Protein AF-A0A6J7TKM7-F1 (afdb_monomer)

Nearest PDB structures (foldseek):
  7u05-assembly1_k  TM=2.887E-01  e=7.804E+00  Saccharomyces cerevisiae

pLDDT: mean 82.38, std 15.71, range [27.19, 96.44]

Organism: NCBI:txid449393

Secondary structure (DSSP, 8-state):
-EEEGGGTEEE----SSTTS-HHHHHHHHHHHHHHHTT-PPP-----HHHHHHHHHHHHHHHS--HHHHHHHS-HHHHHHS-HHHHHHHHHHHHHHT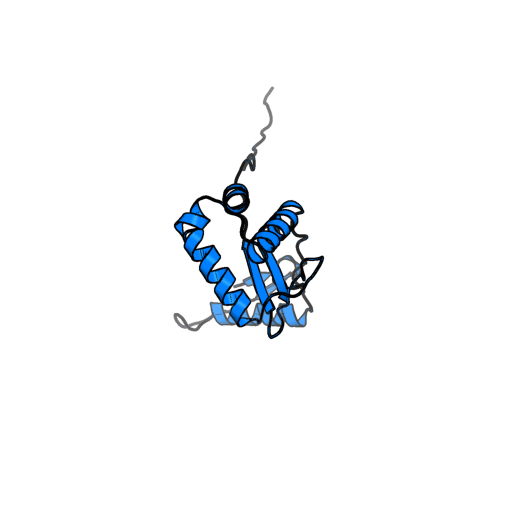TSBPP-SS-EE-TTT--STTEEEEEEEBSSSEEEEEEE----S----S-----PPP-

Foldseek 3Di:
DDADVVVRDAFFFDDDDPPPCSPVVRVVVVVVVCVVVVPADPPDAADPVLQVLVVLVVVCLQPNDPVSCVVRDDPVVCVVPNSVRVSVVSVVVCVVLVHFDDDPDFAFPSRPDPDNQKGWGWTHGPRGIDIDIGGDDPDDDPDDDDDDDDDDDD

Sequence (154 aa):
MRWHVPTGLSVVVLENATYSGAWATATGILDYALEKAGFELPLEDKWPQTYELAKQADSLVRQWSASLANEIFEENVDMDVPFAERESNIKKLIDEVGGLTASESLNEAKSASDSPLHFLWDIPGKSGSLRCEIRLNPITPIRIQTLNVKKAEK

Radius of gyration: 22.25 Å; Cα contacts (8 Å, |Δi|>4): 156; chains: 1; bounding box: 55×46×59 Å

Solvent-accessible surface area (backbone atoms only — not comparable to full-atom values): 9656 Å² total; per-residue (Å²): 102,46,75,42,76,95,80,68,48,70,30,80,50,85,78,95,60,88,88,78,42,47,63,59,54,22,48,54,52,46,54,52,50,36,57,75,68,66,59,68,79,75,79,59,75,56,36,70,66,47,54,53,51,47,54,54,51,51,45,37,70,78,52,74,44,74,70,57,51,67,69,76,50,61,75,64,57,44,72,76,46,43,60,73,57,48,50,53,51,47,52,50,55,37,57,73,18,64,34,75,55,93,70,97,67,82,42,65,48,94,83,70,50,88,44,42,46,33,48,39,33,48,48,53,27,73,73,44,62,47,81,47,74,50,75,58,75,96,73,71,93,78,76,88,93,78,86,87,88,80,86,82,80,132

Mean predicted aligned error: 11.84 Å

Structure (mmCIF, N/CA/C/O backbone):
data_AF-A0A6J7TKM7-F1
#
_entry.id   AF-A0A6J7TKM7-F1
#
loop_
_atom_site.group_PDB
_atom_site.id
_atom_site.type_symbol
_atom_site.label_atom_id
_atom_site.label_alt_id
_atom_site.label_comp_id
_atom_site.label_asym_id
_atom_site.label_entity_id
_atom_site.label_seq_id
_atom_site.pdbx_PDB_ins_code
_atom_site.Cartn_x
_atom_site.Cartn_y
_atom_site.Cartn_z
_atom_site.occupancy
_atom_site.B_iso_or_equiv
_atom_site.auth_seq_id
_atom_site.auth_comp_id
_atom_site.auth_asym_id
_atom_site.auth_atom_id
_atom_site.pdbx_PDB_model_num
ATOM 1 N N . MET A 1 1 ? -0.480 1.349 -30.885 1.00 89.75 1 MET A N 1
ATOM 2 C CA . MET A 1 1 ? 0.859 0.731 -30.753 1.00 89.75 1 MET A CA 1
ATOM 3 C C . MET A 1 1 ? 1.217 0.669 -29.280 1.00 89.75 1 MET A C 1
ATOM 5 O O . MET A 1 1 ? 0.828 1.574 -28.549 1.00 89.75 1 MET A O 1
ATOM 9 N N . ARG A 1 2 ? 1.917 -0.378 -28.850 1.00 91.81 2 ARG A N 1
ATOM 10 C CA . ARG A 1 2 ? 2.459 -0.544 -27.497 1.00 91.81 2 ARG A CA 1
ATOM 11 C C . ARG A 1 2 ? 3.853 -1.164 -27.595 1.00 91.81 2 ARG A C 1
ATOM 13 O O . ARG A 1 2 ? 4.123 -1.916 -28.530 1.00 91.81 2 ARG A O 1
ATOM 20 N N . TRP A 1 3 ? 4.714 -0.862 -26.636 1.00 93.81 3 TRP A N 1
ATOM 21 C CA . TRP A 1 3 ? 6.081 -1.373 -26.559 1.00 93.81 3 TRP A CA 1
ATOM 22 C C . TRP A 1 3 ? 6.436 -1.649 -25.106 1.00 93.81 3 TRP A C 1
ATOM 24 O O . TRP A 1 3 ? 6.116 -0.852 -24.226 1.00 93.81 3 TRP A O 1
ATOM 34 N N . HIS A 1 4 ? 7.127 -2.759 -24.883 1.00 91.12 4 HIS A N 1
ATOM 35 C CA . HIS A 1 4 ? 7.697 -3.132 -23.604 1.00 91.12 4 HIS A CA 1
ATOM 36 C C . HIS A 1 4 ? 9.209 -3.288 -23.776 1.00 91.12 4 HIS A C 1
ATOM 38 O O . HIS A 1 4 ? 9.708 -4.314 -24.235 1.00 91.12 4 HIS A O 1
ATOM 44 N N . VAL A 1 5 ? 9.936 -2.218 -23.449 1.00 86.69 5 VAL A N 1
ATOM 45 C CA . VAL A 1 5 ? 11.388 -2.114 -23.658 1.00 86.69 5 VAL A CA 1
ATOM 46 C C . VAL A 1 5 ? 12.170 -3.248 -22.979 1.00 86.69 5 VAL A C 1
ATOM 48 O O . VAL A 1 5 ? 13.032 -3.808 -23.654 1.00 86.69 5 VAL A O 1
ATOM 51 N N . PRO A 1 6 ? 11.873 -3.656 -21.723 1.00 82.88 6 PRO A N 1
ATOM 52 C CA . PRO A 1 6 ? 12.652 -4.700 -21.052 1.00 82.88 6 PRO A CA 1
ATOM 53 C C . PRO A 1 6 ? 12.658 -6.051 -21.776 1.00 82.88 6 PRO A C 1
ATOM 55 O O . PRO A 1 6 ? 13.674 -6.738 -21.769 1.00 82.88 6 PRO A O 1
ATOM 58 N N . THR A 1 7 ? 11.551 -6.430 -22.424 1.00 88.75 7 THR A N 1
ATOM 59 C CA . THR A 1 7 ? 11.460 -7.697 -23.181 1.00 88.75 7 THR A CA 1
ATOM 60 C C . THR A 1 7 ? 11.670 -7.516 -24.683 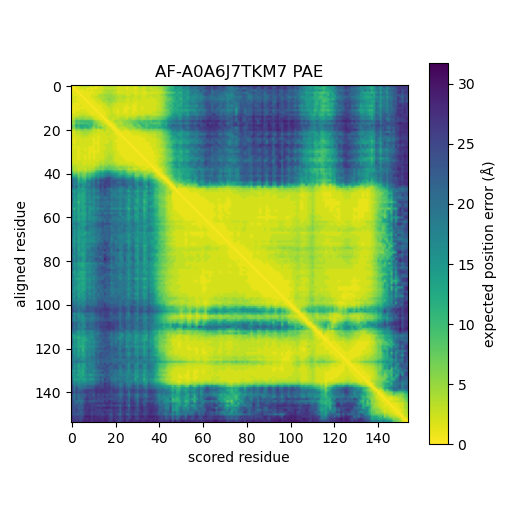1.00 88.75 7 THR A C 1
ATOM 62 O O . THR A 1 7 ? 11.702 -8.498 -25.419 1.00 88.75 7 THR A O 1
ATOM 65 N N . GLY A 1 8 ? 11.770 -6.274 -25.165 1.00 91.81 8 GLY A N 1
ATOM 66 C CA . GLY A 1 8 ? 11.811 -5.956 -26.593 1.00 91.81 8 GLY A CA 1
ATOM 67 C C . GLY A 1 8 ? 10.504 -6.245 -27.346 1.00 91.81 8 GLY A C 1
ATOM 68 O O . GLY A 1 8 ? 10.477 -6.142 -28.573 1.00 91.81 8 GLY A O 1
ATOM 69 N N . LEU A 1 9 ? 9.416 -6.598 -26.651 1.00 94.44 9 LEU A N 1
ATOM 70 C CA . LEU A 1 9 ? 8.130 -6.890 -27.281 1.00 94.44 9 LEU A CA 1
ATOM 71 C C . LEU A 1 9 ? 7.434 -5.604 -27.725 1.00 94.44 9 LEU A C 1
ATOM 73 O O . LEU A 1 9 ? 7.419 -4.590 -27.024 1.00 94.44 9 LEU A O 1
ATOM 77 N N . SER A 1 10 ? 6.803 -5.655 -28.894 1.00 94.94 10 SER A N 1
ATOM 78 C CA . SER A 1 10 ? 5.990 -4.556 -29.402 1.00 94.94 10 SER A CA 1
ATOM 79 C C . SER A 1 10 ? 4.767 -5.077 -30.139 1.00 94.94 10 SER A C 1
ATOM 81 O O . SER A 1 10 ? 4.794 -6.141 -30.755 1.00 94.94 10 SER A O 1
ATOM 83 N N . VAL A 1 11 ? 3.679 -4.314 -30.055 1.00 96.44 11 VAL A N 1
ATOM 84 C CA . VAL A 1 11 ? 2.406 -4.632 -30.698 1.00 96.44 11 VAL A CA 1
ATOM 85 C C . VAL A 1 11 ? 1.930 -3.422 -31.488 1.00 96.44 11 VAL A C 1
ATOM 87 O O . VAL A 1 11 ? 1.765 -2.314 -30.962 1.00 96.44 11 VAL A O 1
ATOM 90 N N . VAL A 1 12 ? 1.669 -3.647 -32.772 1.00 95.94 12 VAL A N 1
ATOM 91 C CA . VAL A 1 12 ? 1.099 -2.663 -33.691 1.00 95.94 12 VAL A CA 1
ATOM 92 C C . VAL A 1 12 ? -0.233 -3.208 -34.180 1.00 95.94 12 VAL A C 1
ATOM 94 O O . VAL A 1 12 ? -0.282 -4.251 -34.820 1.00 95.94 12 VAL A O 1
ATOM 97 N N . VAL A 1 13 ? -1.311 -2.494 -33.865 1.00 94.44 13 VAL A N 1
ATOM 98 C CA . VAL A 1 13 ? -2.657 -2.778 -34.369 1.00 94.44 13 VAL A CA 1
ATOM 99 C C . VAL A 1 13 ? -3.068 -1.602 -35.240 1.00 94.44 13 VAL A C 1
ATOM 101 O O . VAL A 1 13 ? -2.910 -0.448 -34.831 1.00 94.44 13 VAL A O 1
ATOM 104 N N . LEU A 1 14 ? -3.548 -1.913 -36.439 1.00 93.69 14 LEU A N 1
ATOM 105 C CA . LEU A 1 14 ? -4.058 -0.961 -37.416 1.00 93.69 14 LEU A CA 1
ATOM 106 C C . LEU A 1 14 ? -5.537 -1.251 -37.632 1.00 93.69 14 LEU A C 1
ATOM 108 O O . LEU A 1 14 ? -5.936 -2.410 -37.708 1.00 93.69 14 LEU A O 1
ATOM 112 N N . GLU A 1 15 ? -6.331 -0.197 -37.755 1.00 90.06 15 GLU A N 1
ATOM 113 C CA . GLU A 1 15 ? -7.768 -0.294 -37.986 1.00 90.06 15 GLU A CA 1
ATOM 114 C C . GLU A 1 15 ? -8.191 0.668 -39.092 1.00 90.06 15 GLU A C 1
ATOM 116 O O . GLU A 1 15 ? -7.528 1.674 -39.348 1.00 90.06 15 GLU A O 1
ATOM 121 N N . ASN A 1 16 ? -9.304 0.348 -39.749 1.00 91.75 16 ASN A N 1
ATOM 122 C CA . ASN A 1 16 ? -9.885 1.127 -40.841 1.00 91.75 16 ASN A CA 1
ATOM 123 C C . ASN A 1 16 ? -11.254 1.736 -40.483 1.00 91.75 16 ASN A C 1
ATOM 125 O O . ASN A 1 16 ? -11.946 2.234 -41.370 1.00 91.75 16 ASN A O 1
ATOM 129 N N . ALA A 1 17 ? -11.640 1.704 -39.205 1.00 86.19 17 ALA A N 1
ATOM 130 C CA . ALA A 1 17 ? -12.862 2.303 -38.684 1.00 86.19 17 ALA A CA 1
ATOM 131 C C . ALA A 1 17 ? -12.562 3.155 -37.440 1.00 86.19 17 ALA A C 1
ATOM 133 O O . ALA A 1 17 ? -11.584 2.940 -36.725 1.00 86.19 17 ALA A O 1
ATOM 134 N N . THR A 1 18 ? -13.390 4.167 -37.185 1.00 80.19 18 THR A N 1
ATOM 135 C CA . THR A 1 18 ? -13.224 5.030 -36.010 1.00 80.19 18 THR A CA 1
ATOM 136 C C . THR A 1 18 ? -13.686 4.289 -34.752 1.00 80.19 18 THR A C 1
ATOM 138 O O . THR A 1 18 ? -14.786 3.746 -34.728 1.00 80.19 18 THR A O 1
ATOM 141 N N . TYR A 1 19 ? -12.857 4.298 -33.703 1.00 75.75 19 TYR A N 1
ATOM 142 C CA . TYR A 1 19 ? -13.135 3.682 -32.393 1.00 75.75 19 TYR A CA 1
ATOM 143 C C . TYR A 1 19 ? -13.321 2.151 -32.386 1.00 75.75 19 TYR A C 1
ATOM 145 O O . TYR A 1 19 ? -13.904 1.619 -31.446 1.00 75.75 19 TYR A O 1
ATOM 153 N N . SER A 1 20 ? -12.790 1.418 -33.369 1.00 82.38 20 SER A N 1
ATOM 154 C CA . SER A 1 20 ? -12.907 -0.054 -33.442 1.00 82.38 20 SER A CA 1
ATOM 155 C C . SER A 1 20 ? -12.120 -0.837 -32.381 1.00 82.38 20 SER A C 1
ATOM 157 O O . SER A 1 20 ? -12.300 -2.047 -32.266 1.00 82.38 20 SER A O 1
ATOM 159 N N . GLY A 1 21 ? -11.334 -0.154 -31.545 1.00 86.06 21 GLY A N 1
ATOM 160 C CA . GLY A 1 21 ? -10.723 -0.752 -30.359 1.00 86.06 21 GLY A CA 1
ATOM 161 C C . GLY A 1 21 ? -9.234 -1.073 -30.478 1.00 86.06 21 GLY A C 1
ATOM 162 O O . GLY A 1 21 ? -8.727 -1.810 -29.632 1.00 86.06 21 GLY A O 1
ATOM 163 N N . ALA A 1 22 ? -8.503 -0.474 -31.429 1.00 89.25 22 ALA A N 1
ATOM 164 C CA . ALA A 1 22 ? -7.089 -0.788 -31.701 1.00 89.25 22 ALA A CA 1
ATOM 165 C C . ALA A 1 22 ? -6.235 -0.725 -30.439 1.00 89.25 22 ALA A C 1
ATOM 167 O O . ALA A 1 22 ? -5.290 -1.489 -30.254 1.00 89.25 22 ALA A O 1
ATOM 168 N N . TRP A 1 23 ? -6.572 0.227 -29.570 1.00 86.94 23 TRP A N 1
ATOM 169 C CA . TRP A 1 23 ? -5.906 0.448 -28.301 1.00 86.94 23 TRP A CA 1
ATOM 170 C C . TRP A 1 23 ? -6.111 -0.708 -27.316 1.00 86.94 23 TRP A C 1
ATOM 172 O O . TRP A 1 23 ? -5.130 -1.195 -26.750 1.00 86.94 23 TRP A O 1
ATOM 182 N N . ALA A 1 24 ? -7.353 -1.162 -27.129 1.00 88.69 24 ALA A N 1
ATOM 183 C CA . ALA A 1 24 ? -7.676 -2.255 -26.215 1.00 88.69 24 ALA A CA 1
ATOM 184 C C . ALA A 1 24 ? -7.067 -3.566 -26.727 1.00 88.69 24 ALA A C 1
ATOM 186 O O . ALA A 1 24 ? -6.387 -4.262 -25.978 1.00 88.69 24 ALA A O 1
ATOM 187 N N . THR A 1 25 ? -7.196 -3.826 -28.031 1.00 92.94 25 THR A N 1
ATOM 188 C CA . THR A 1 25 ? -6.594 -4.982 -28.706 1.00 92.94 25 THR A CA 1
ATOM 189 C C . THR A 1 25 ? -5.071 -4.987 -28.570 1.00 92.94 25 THR A C 1
ATOM 191 O O . THR A 1 25 ? -4.491 -5.992 -28.170 1.00 92.94 25 THR A O 1
ATOM 194 N N . ALA A 1 26 ? -4.400 -3.860 -28.839 1.00 94.00 26 ALA A N 1
ATOM 195 C CA . ALA A 1 26 ? -2.946 -3.775 -28.706 1.00 94.00 26 ALA A CA 1
ATOM 196 C C . ALA A 1 26 ? -2.468 -3.966 -27.258 1.00 94.00 26 ALA A C 1
ATOM 198 O O . ALA A 1 26 ? -1.387 -4.510 -27.049 1.00 94.00 26 ALA A O 1
ATOM 199 N N . THR A 1 27 ? -3.253 -3.502 -26.280 1.00 91.56 27 THR A N 1
ATOM 200 C CA . THR A 1 27 ? -2.950 -3.658 -24.850 1.00 91.56 27 THR A CA 1
ATOM 201 C C . THR A 1 27 ? -3.087 -5.126 -24.441 1.00 91.56 27 THR A C 1
ATOM 203 O O . THR A 1 27 ? -2.102 -5.718 -24.021 1.00 91.56 27 THR A O 1
ATOM 206 N N . GLY A 1 28 ? -4.236 -5.756 -24.711 1.00 93.94 28 GLY A N 1
ATOM 207 C CA . GLY A 1 28 ? -4.464 -7.159 -24.350 1.00 93.94 28 GLY A CA 1
ATOM 208 C C . GLY A 1 28 ? -3.494 -8.140 -25.018 1.00 93.94 28 GLY A C 1
ATOM 209 O O . GLY A 1 28 ? -3.060 -9.098 -24.385 1.00 93.94 28 GLY A O 1
ATOM 210 N N . ILE A 1 29 ? -3.096 -7.894 -26.274 1.00 95.81 29 ILE A N 1
ATOM 211 C CA . ILE A 1 29 ? -2.081 -8.723 -26.948 1.00 95.81 29 ILE A CA 1
ATOM 212 C C . ILE A 1 29 ? -0.715 -8.583 -26.269 1.00 95.81 29 ILE A C 1
ATOM 214 O O . ILE A 1 29 ? -0.017 -9.584 -26.114 1.00 95.81 29 ILE A O 1
ATOM 218 N N . LEU A 1 30 ? -0.312 -7.365 -25.885 1.00 94.75 30 LEU A N 1
ATOM 219 C CA . LEU A 1 30 ? 0.977 -7.162 -25.225 1.00 94.75 30 LEU A CA 1
ATOM 220 C C . LEU A 1 30 ? 0.986 -7.810 -23.836 1.00 94.75 30 LEU A C 1
ATOM 222 O O . LEU A 1 30 ? 1.946 -8.507 -23.521 1.00 94.75 30 LEU A O 1
ATOM 226 N N . ASP A 1 31 ? -0.085 -7.647 -23.060 1.00 92.06 31 ASP A N 1
ATOM 227 C CA . ASP A 1 31 ? -0.216 -8.246 -21.727 1.00 92.06 31 ASP A CA 1
ATOM 228 C C . ASP A 1 31 ? -0.140 -9.778 -21.804 1.00 92.06 31 ASP A C 1
ATOM 230 O O . ASP A 1 31 ? 0.656 -10.404 -21.105 1.00 92.06 31 ASP A O 1
ATOM 234 N N . TYR A 1 32 ? -0.877 -10.384 -22.741 1.00 93.81 32 TYR A N 1
ATOM 235 C CA . T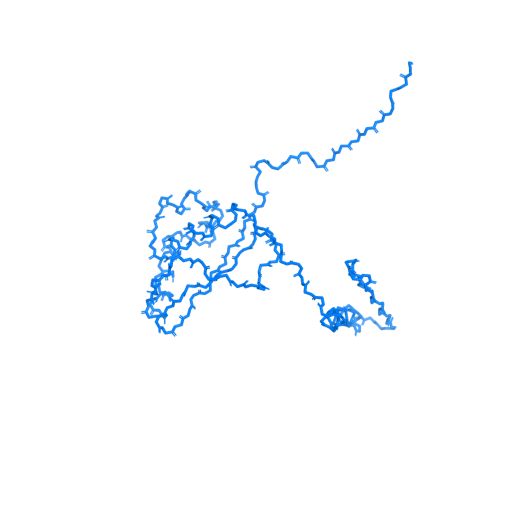YR A 1 32 ? -0.825 -11.827 -22.978 1.00 93.81 32 TYR A CA 1
ATOM 236 C C . TYR A 1 32 ? 0.569 -12.302 -23.418 1.00 93.81 32 TYR A C 1
ATOM 238 O O . TYR A 1 32 ? 1.045 -13.352 -22.984 1.00 93.81 32 TYR A O 1
ATOM 246 N N . ALA A 1 33 ? 1.250 -11.544 -24.283 1.00 94.44 33 ALA A N 1
ATOM 247 C CA . ALA A 1 33 ? 2.598 -11.886 -24.726 1.00 94.44 33 ALA A CA 1
ATOM 248 C C . ALA A 1 33 ? 3.621 -11.813 -23.580 1.00 94.44 33 ALA A C 1
ATOM 250 O O . ALA A 1 33 ? 4.514 -12.658 -23.518 1.00 94.44 33 ALA A O 1
ATOM 251 N N . LEU A 1 34 ? 3.482 -10.847 -22.666 1.00 92.19 34 LEU A N 1
ATOM 252 C CA . LEU A 1 34 ? 4.314 -10.735 -21.466 1.00 92.19 34 LEU A CA 1
ATOM 253 C C . LEU A 1 34 ? 4.069 -11.901 -20.504 1.00 92.19 34 LEU A C 1
ATOM 255 O O . LEU A 1 34 ? 5.030 -12.524 -20.056 1.00 92.19 34 LEU A O 1
ATOM 259 N N . GLU A 1 35 ? 2.805 -12.267 -20.279 1.00 90.25 35 GLU A N 1
ATOM 260 C CA . GLU A 1 35 ? 2.439 -13.437 -19.475 1.00 90.25 35 GLU A CA 1
ATOM 261 C C . GLU A 1 35 ? 3.055 -14.724 -20.052 1.00 90.25 35 GLU A C 1
ATOM 263 O O . GLU A 1 35 ? 3.688 -15.500 -19.336 1.00 90.25 35 GLU A O 1
ATOM 268 N N . LYS A 1 36 ? 2.945 -14.945 -21.371 1.00 92.06 36 LYS A N 1
ATOM 269 C CA . LYS A 1 36 ? 3.527 -16.128 -22.033 1.00 92.06 36 LYS A CA 1
ATOM 270 C C . LYS A 1 36 ? 5.045 -16.127 -22.088 1.00 92.06 36 LYS A C 1
ATOM 272 O O . LYS A 1 36 ? 5.638 -17.204 -22.108 1.00 92.06 36 LYS A O 1
ATOM 277 N N . ALA A 1 37 ? 5.668 -14.956 -22.096 1.00 89.19 37 ALA A N 1
ATOM 278 C CA . ALA A 1 37 ? 7.112 -14.834 -21.962 1.00 89.19 37 ALA A CA 1
ATOM 279 C C . ALA A 1 37 ? 7.600 -15.138 -20.534 1.00 89.19 37 ALA A C 1
ATOM 281 O O . ALA A 1 37 ? 8.809 -15.154 -20.312 1.00 89.19 37 ALA A O 1
ATOM 282 N N . GLY A 1 38 ? 6.688 -15.364 -19.576 1.00 87.25 38 GLY A N 1
ATOM 283 C CA . GLY A 1 38 ? 7.032 -15.489 -18.162 1.00 87.25 38 GLY A CA 1
ATOM 284 C C . GLY A 1 38 ? 7.652 -14.205 -17.621 1.00 87.25 38 GLY A C 1
ATOM 285 O O . GLY A 1 38 ? 8.484 -14.264 -16.720 1.00 87.25 38 GLY A O 1
ATOM 286 N N . PHE A 1 39 ? 7.318 -13.053 -18.216 1.00 82.44 39 PHE A N 1
ATOM 287 C CA . PHE A 1 39 ? 7.799 -11.778 -17.717 1.00 82.44 39 PHE A CA 1
ATOM 288 C C . PHE A 1 39 ? 7.073 -11.470 -16.413 1.00 82.44 39 PHE A C 1
ATOM 290 O O . PHE A 1 39 ? 5.892 -11.124 -16.403 1.00 82.44 39 PHE A O 1
ATOM 297 N N . GLU A 1 40 ? 7.802 -11.594 -15.316 1.00 74.81 40 GLU A N 1
ATOM 298 C CA . GLU A 1 40 ? 7.395 -11.055 -14.032 1.00 74.81 40 GLU A CA 1
ATOM 299 C C . GLU A 1 40 ? 7.891 -9.614 -13.956 1.00 74.81 40 GLU A C 1
ATOM 301 O O . GLU A 1 40 ? 9.049 -9.327 -14.283 1.00 74.81 40 GLU A O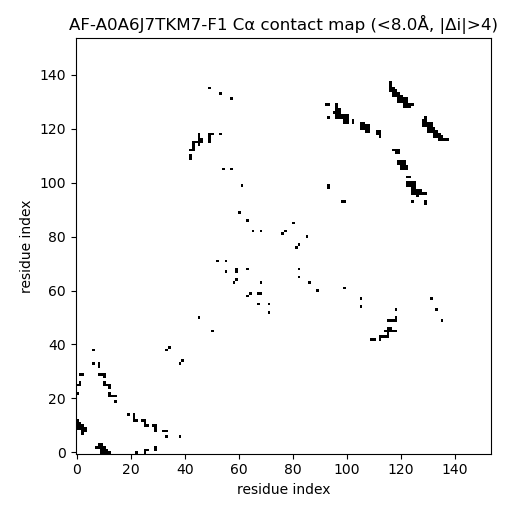 1
ATOM 306 N N . LEU A 1 41 ? 7.014 -8.697 -13.537 1.00 66.25 41 LEU A N 1
ATOM 307 C CA . LEU A 1 41 ? 7.468 -7.366 -13.154 1.00 66.25 41 LEU A CA 1
ATOM 308 C C . LEU A 1 41 ? 8.571 -7.553 -12.107 1.00 66.25 41 LEU A C 1
ATOM 310 O O . LEU A 1 41 ? 8.351 -8.298 -11.145 1.00 66.25 41 LEU A O 1
ATOM 314 N N . PRO A 1 42 ? 9.751 -6.932 -12.289 1.00 59.06 42 PRO A N 1
ATOM 315 C CA . PRO A 1 42 ? 10.758 -6.976 -11.252 1.00 59.06 42 PRO A CA 1
ATOM 316 C C . PRO A 1 42 ? 10.101 -6.471 -9.976 1.00 59.06 42 PRO A C 1
ATOM 318 O O . PRO A 1 42 ? 9.462 -5.418 -9.984 1.00 59.06 42 PRO A O 1
ATOM 321 N N . LEU A 1 43 ? 10.230 -7.245 -8.899 1.00 55.81 43 LEU A N 1
ATOM 322 C CA . LEU A 1 43 ? 9.918 -6.743 -7.575 1.00 55.81 43 LEU A CA 1
ATOM 323 C C . LEU A 1 43 ? 10.851 -5.561 -7.366 1.00 55.81 43 LEU A C 1
ATOM 325 O O . LEU A 1 43 ? 12.050 -5.743 -7.164 1.00 55.81 43 LEU A O 1
ATOM 329 N N . GLU A 1 44 ? 10.327 -4.351 -7.522 1.00 56.91 44 GLU A N 1
ATOM 330 C CA . GLU A 1 44 ? 11.084 -3.184 -7.125 1.00 56.91 44 GLU A CA 1
ATOM 331 C C . GLU A 1 44 ? 11.291 -3.311 -5.622 1.00 56.91 44 GLU A C 1
ATOM 333 O O . GLU A 1 44 ? 10.329 -3.414 -4.854 1.00 56.91 44 GLU A O 1
ATOM 338 N N . ASP A 1 45 ? 12.559 -3.368 -5.210 1.00 63.50 45 ASP A N 1
ATOM 339 C CA . ASP A 1 45 ? 12.904 -3.351 -3.800 1.00 63.50 45 ASP A CA 1
ATOM 340 C C . ASP A 1 45 ? 12.304 -2.076 -3.206 1.00 63.50 45 ASP A C 1
ATOM 342 O O . ASP A 1 45 ? 12.762 -0.955 -3.461 1.00 63.50 45 ASP A O 1
ATOM 346 N N . LYS A 1 46 ? 11.226 -2.258 -2.438 1.00 68.81 46 LYS A N 1
ATOM 347 C CA . LYS A 1 46 ? 10.587 -1.197 -1.667 1.00 68.81 46 LYS A CA 1
ATOM 348 C C . LYS A 1 46 ? 11.660 -0.423 -0.918 1.00 68.81 46 LYS A C 1
ATOM 350 O O . LYS A 1 46 ? 12.564 -1.011 -0.315 1.00 68.81 46 LYS A O 1
ATOM 355 N N . TRP A 1 47 ? 11.568 0.901 -0.945 1.00 78.12 47 TRP A N 1
ATOM 356 C CA . TRP A 1 47 ? 12.544 1.703 -0.225 1.00 78.12 47 TRP A CA 1
ATOM 357 C C . TRP A 1 47 ? 12.469 1.380 1.273 1.00 78.12 47 TRP A C 1
ATOM 359 O O . TRP A 1 47 ? 11.364 1.205 1.798 1.00 78.12 47 TRP A O 1
ATOM 369 N N . PRO A 1 48 ? 13.608 1.309 1.987 1.00 82.12 48 PRO A N 1
ATOM 370 C CA . PRO A 1 48 ? 13.611 1.071 3.429 1.00 82.12 48 PRO A CA 1
ATOM 371 C C . PRO A 1 48 ? 12.652 2.005 4.179 1.00 82.12 48 PRO A C 1
ATOM 373 O O . PRO A 1 48 ? 11.944 1.569 5.079 1.00 82.12 48 PRO A O 1
ATOM 376 N N . GLN A 1 49 ? 12.555 3.264 3.745 1.00 84.06 49 GLN A N 1
ATOM 377 C CA . GLN A 1 49 ? 11.632 4.265 4.281 1.00 84.06 49 GLN A CA 1
ATOM 378 C C . GLN A 1 49 ? 10.160 3.860 4.121 1.00 84.06 49 GLN A C 1
ATOM 380 O O . GLN A 1 49 ? 9.398 3.970 5.076 1.00 84.06 49 GLN A O 1
ATOM 385 N N . THR A 1 50 ? 9.768 3.353 2.949 1.00 87.31 50 THR A N 1
ATOM 386 C CA . THR A 1 50 ? 8.413 2.843 2.689 1.00 87.31 50 THR A CA 1
ATOM 387 C C . THR A 1 50 ? 8.072 1.694 3.632 1.00 87.31 50 THR A C 1
ATOM 389 O O . THR A 1 50 ? 6.984 1.659 4.200 1.00 87.31 50 THR A O 1
ATOM 392 N N . TYR A 1 51 ? 9.013 0.772 3.847 1.00 87.06 51 TYR A N 1
ATOM 393 C CA . TYR A 1 51 ? 8.800 -0.357 4.750 1.00 87.06 51 TYR A CA 1
ATOM 394 C C . TYR A 1 51 ? 8.710 0.069 6.223 1.00 87.06 51 TYR A C 1
ATOM 396 O O . TYR A 1 51 ? 7.861 -0.433 6.956 1.00 87.06 51 TYR A O 1
ATOM 404 N N . GLU A 1 52 ? 9.540 1.016 6.666 1.00 88.12 52 GLU A N 1
ATOM 405 C CA . GLU A 1 52 ? 9.458 1.546 8.032 1.00 88.12 52 GLU A CA 1
ATOM 406 C C . GLU A 1 52 ? 8.151 2.312 8.278 1.00 88.12 52 GLU A C 1
ATOM 408 O O . GLU A 1 52 ? 7.516 2.116 9.315 1.00 88.12 52 GLU A O 1
ATOM 413 N N . LEU A 1 53 ? 7.690 3.113 7.312 1.00 91.00 53 LEU A N 1
ATOM 414 C CA . LEU A 1 53 ? 6.386 3.777 7.395 1.00 91.00 53 LEU A CA 1
ATOM 415 C C . LEU A 1 53 ? 5.229 2.771 7.367 1.00 91.00 53 LEU A C 1
ATOM 417 O O . LEU A 1 53 ? 4.256 2.953 8.092 1.00 91.00 53 LEU A O 1
ATOM 421 N N . ALA A 1 54 ? 5.350 1.662 6.631 1.00 90.44 54 ALA A N 1
ATOM 422 C CA . ALA A 1 54 ? 4.368 0.581 6.675 1.00 90.44 54 ALA A CA 1
ATOM 423 C C . ALA A 1 54 ? 4.276 -0.083 8.056 1.00 90.44 54 ALA A C 1
ATOM 425 O O . ALA A 1 54 ? 3.175 -0.377 8.511 1.00 90.44 54 ALA A O 1
ATOM 426 N N . LYS A 1 55 ? 5.396 -0.273 8.767 1.00 91.44 55 LYS A N 1
ATOM 427 C CA . LYS A 1 55 ? 5.368 -0.783 10.153 1.00 91.44 55 LYS A CA 1
ATOM 428 C C . LYS A 1 55 ? 4.668 0.185 11.105 1.00 91.44 55 LYS A C 1
ATOM 430 O O . LYS A 1 55 ? 3.943 -0.249 11.996 1.00 91.44 55 LYS A O 1
ATOM 435 N N . GLN A 1 56 ? 4.885 1.486 10.925 1.00 92.44 56 GLN A N 1
ATOM 436 C CA . GLN A 1 56 ? 4.227 2.522 11.726 1.00 92.44 56 GLN A CA 1
ATOM 437 C C . GLN A 1 56 ? 2.730 2.624 11.390 1.00 92.44 56 GLN A C 1
ATOM 439 O O . GLN A 1 56 ? 1.902 2.780 12.281 1.00 92.44 56 GLN A O 1
ATOM 444 N N . ALA A 1 57 ? 2.353 2.448 10.123 1.00 92.25 57 ALA A N 1
ATOM 445 C CA . ALA A 1 57 ? 0.955 2.347 9.722 1.00 92.25 57 ALA A CA 1
ATOM 446 C C . ALA A 1 57 ? 0.285 1.069 10.269 1.00 92.25 57 ALA A C 1
ATOM 448 O O . ALA A 1 57 ? -0.845 1.131 10.747 1.00 92.25 57 ALA A O 1
ATOM 449 N N . ASP A 1 58 ? 0.974 -0.078 10.265 1.00 93.81 58 ASP A N 1
ATOM 450 C CA . ASP A 1 58 ? 0.485 -1.329 10.866 1.00 93.81 58 ASP A CA 1
ATOM 451 C C . ASP A 1 58 ? 0.231 -1.175 12.371 1.00 93.81 58 ASP A C 1
ATOM 453 O O . ASP A 1 58 ? -0.809 -1.609 12.875 1.00 93.81 58 ASP A O 1
ATOM 457 N N . SER A 1 59 ? 1.131 -0.490 13.088 1.00 92.88 59 SER A N 1
ATOM 458 C CA . SER A 1 59 ? 0.940 -0.219 14.513 1.00 92.88 59 SER A CA 1
ATOM 459 C C . SER A 1 59 ? -0.264 0.690 14.768 1.00 92.88 59 SER A C 1
ATOM 461 O O . SER A 1 59 ? -1.027 0.392 15.684 1.00 92.88 59 SER A O 1
ATOM 463 N N . LEU A 1 60 ? -0.515 1.703 13.925 1.00 92.62 60 LEU A N 1
ATOM 464 C CA . LEU A 1 60 ? -1.732 2.525 13.991 1.00 92.62 60 LEU A CA 1
ATOM 465 C C . LEU A 1 60 ? -3.009 1.716 13.751 1.00 92.62 60 LEU A C 1
ATOM 467 O O . LEU A 1 60 ? -4.005 1.948 14.435 1.00 92.62 60 LEU A O 1
ATOM 471 N N . VAL A 1 61 ? -2.993 0.763 12.811 1.00 93.25 61 VAL A N 1
ATOM 472 C CA . VAL A 1 61 ? -4.146 -0.121 12.577 1.00 93.25 61 VAL A CA 1
ATOM 473 C C . VAL A 1 61 ? -4.412 -0.982 13.811 1.00 93.25 61 VAL A C 1
ATOM 475 O O . VAL A 1 61 ? -5.555 -1.115 14.233 1.00 93.25 61 VAL A O 1
ATOM 478 N N . ARG A 1 62 ? -3.370 -1.542 14.432 1.00 93.19 62 ARG A N 1
ATOM 479 C CA . ARG A 1 62 ? -3.512 -2.388 15.630 1.00 93.19 62 ARG A CA 1
ATOM 480 C C . ARG A 1 62 ? -3.899 -1.603 16.878 1.00 93.19 62 ARG A C 1
ATOM 482 O O . ARG A 1 62 ? -4.659 -2.105 17.706 1.00 93.19 62 ARG A O 1
ATOM 489 N N . GLN A 1 63 ? -3.340 -0.410 17.035 1.00 93.12 63 GLN A N 1
ATOM 490 C CA . GLN A 1 63 ? -3.543 0.458 18.179 1.00 93.12 63 GLN A CA 1
ATOM 491 C C . GLN A 1 63 ? -3.375 1.915 17.754 1.00 93.12 63 GLN A C 1
ATOM 493 O O . GLN A 1 63 ? -2.263 2.426 17.617 1.00 93.12 63 GLN A O 1
ATOM 498 N N . TRP A 1 64 ? -4.506 2.596 17.586 1.00 92.88 64 TRP A N 1
ATOM 499 C CA . TRP A 1 64 ? -4.504 3.973 17.122 1.00 92.88 64 TRP A CA 1
ATOM 500 C C . TRP A 1 64 ? -3.771 4.907 18.091 1.00 92.88 64 TRP A C 1
ATOM 502 O O . TRP A 1 64 ? -3.945 4.847 19.310 1.00 92.88 64 TRP A O 1
ATOM 512 N N . SER A 1 65 ? -2.958 5.797 17.527 1.00 94.94 65 SER A N 1
ATOM 513 C CA . SER A 1 65 ? -2.251 6.850 18.246 1.00 94.94 65 SER A CA 1
ATOM 514 C C . 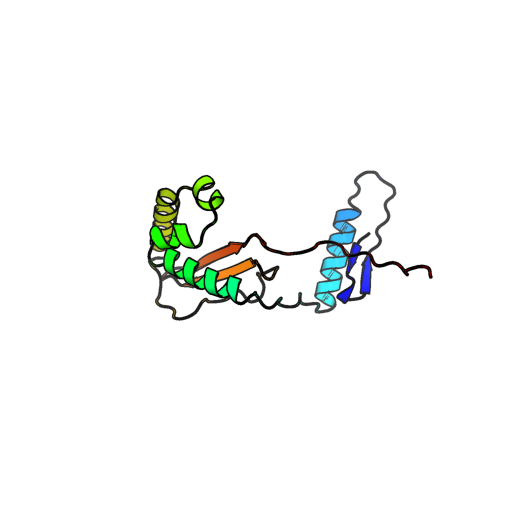SER A 1 65 ? -2.320 8.132 17.432 1.00 94.94 65 SER A C 1
ATOM 516 O O . SER A 1 65 ? -1.690 8.249 16.382 1.00 94.94 65 SER A O 1
ATOM 518 N N . ALA A 1 66 ? -3.066 9.119 17.929 1.00 91.12 66 ALA A N 1
ATOM 519 C CA . ALA A 1 66 ? -3.206 10.399 17.243 1.00 91.12 66 ALA A CA 1
ATOM 520 C C . ALA A 1 66 ? -1.854 11.110 17.063 1.00 91.12 66 ALA A C 1
ATOM 522 O O . ALA A 1 66 ? -1.648 11.769 16.049 1.00 91.12 66 ALA A O 1
ATOM 523 N N . SER A 1 67 ? -0.915 10.967 18.006 1.00 92.69 67 SER A N 1
ATOM 524 C CA . SER A 1 67 ? 0.410 11.586 17.881 1.00 92.69 67 SER A CA 1
ATOM 525 C C . SER A 1 67 ? 1.226 10.965 16.750 1.00 92.69 67 SER A C 1
ATOM 527 O O . SER A 1 67 ? 1.821 11.700 15.973 1.00 92.69 67 SER A O 1
ATOM 529 N N . LEU A 1 68 ? 1.207 9.633 16.624 1.00 89.12 68 LEU A N 1
ATOM 530 C CA . LEU A 1 68 ? 1.911 8.938 15.545 1.00 89.12 68 LEU A CA 1
ATOM 531 C C . LEU A 1 68 ? 1.236 9.198 14.191 1.00 89.12 68 LEU A C 1
ATOM 533 O O . LEU A 1 68 ? 1.926 9.441 13.211 1.00 89.12 68 LEU A O 1
ATOM 537 N N . ALA A 1 69 ? -0.100 9.227 14.137 1.00 87.06 69 ALA A N 1
ATOM 538 C CA . ALA A 1 69 ? -0.835 9.577 12.920 1.00 87.06 69 ALA A CA 1
ATOM 539 C C . ALA A 1 69 ? -0.460 10.978 12.405 1.00 87.06 69 ALA A C 1
ATOM 541 O O . ALA A 1 69 ? -0.224 11.140 11.213 1.00 87.06 69 ALA A O 1
ATOM 542 N N . ASN A 1 70 ? -0.328 11.964 13.302 1.00 88.88 70 ASN A N 1
ATOM 543 C CA . ASN A 1 70 ? 0.143 13.311 12.953 1.00 88.88 70 ASN A CA 1
ATOM 544 C C . ASN A 1 70 ? 1.620 13.359 12.521 1.00 88.88 70 ASN A C 1
ATOM 546 O O . ASN A 1 70 ? 2.012 14.284 11.819 1.00 88.88 70 ASN A O 1
ATOM 550 N N . GLU A 1 71 ? 2.452 12.417 12.970 1.00 89.25 71 GLU A N 1
ATOM 551 C CA . GLU A 1 71 ? 3.875 12.369 12.616 1.00 89.25 71 GLU A CA 1
ATOM 552 C C . GLU 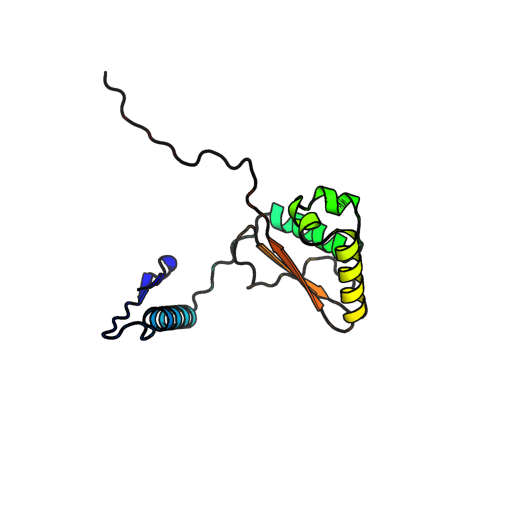A 1 71 ? 4.103 11.774 11.221 1.00 89.25 71 GLU A C 1
ATOM 554 O O . GLU A 1 71 ? 4.963 12.255 10.483 1.00 89.25 71 GLU A O 1
ATOM 559 N N . ILE A 1 72 ? 3.352 10.726 10.865 1.00 88.56 72 ILE A N 1
ATOM 560 C CA . ILE A 1 72 ? 3.661 9.896 9.690 1.00 88.56 72 ILE A CA 1
ATOM 561 C C . ILE A 1 72 ? 2.776 10.178 8.478 1.00 88.56 72 ILE A C 1
ATOM 563 O O . ILE A 1 72 ? 3.162 9.832 7.361 1.00 88.56 72 ILE A O 1
ATOM 567 N N . PHE A 1 73 ? 1.583 10.742 8.681 1.00 87.44 73 PHE A N 1
ATOM 568 C CA . PHE A 1 73 ? 0.676 11.067 7.588 1.00 87.44 73 PHE A CA 1
ATOM 569 C C . PHE A 1 73 ? 0.873 12.499 7.099 1.00 87.44 73 PHE A C 1
ATOM 571 O O . PHE A 1 73 ? 1.119 13.422 7.870 1.00 87.44 73 PHE A O 1
ATOM 578 N N . GLU A 1 74 ? 0.719 12.680 5.790 1.00 88.56 74 GLU A N 1
ATOM 579 C CA . GLU A 1 74 ? 0.614 14.002 5.181 1.00 88.56 74 GLU A CA 1
ATOM 580 C C . GLU A 1 74 ? -0.734 14.657 5.532 1.00 88.56 74 GLU A C 1
ATOM 582 O O . GLU A 1 74 ? -1.724 13.978 5.811 1.00 88.56 74 GLU A O 1
ATOM 587 N N . GLU A 1 75 ? -0.787 15.991 5.482 1.00 82.12 75 GLU A N 1
ATOM 588 C CA . GLU A 1 75 ? -1.973 16.793 5.831 1.00 82.12 75 GLU A CA 1
ATOM 589 C C . GLU A 1 75 ? -3.228 16.368 5.051 1.00 82.12 75 GLU A C 1
ATOM 591 O O . GLU A 1 75 ? -4.333 16.342 5.595 1.00 82.12 75 GLU A O 1
ATOM 596 N N . ASN A 1 76 ? -3.060 15.955 3.789 1.00 83.12 76 ASN A N 1
ATOM 597 C CA . ASN A 1 76 ? -4.177 15.520 2.957 1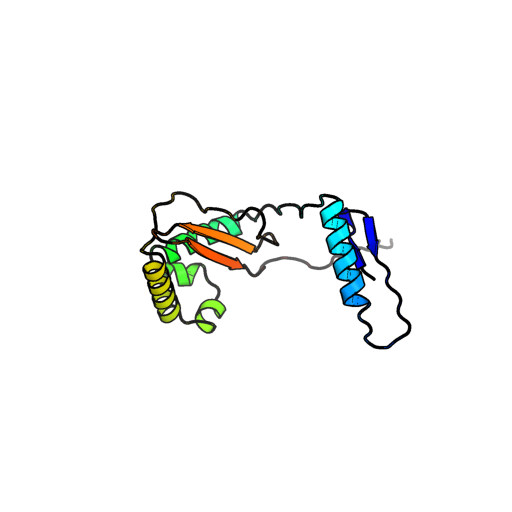.00 83.12 76 ASN A CA 1
ATOM 598 C C . ASN A 1 76 ? -4.874 14.263 3.504 1.00 83.12 76 ASN A C 1
ATOM 600 O O . ASN A 1 76 ? -6.056 14.075 3.244 1.00 83.12 76 ASN A O 1
ATOM 604 N N . VAL A 1 77 ? -4.194 13.423 4.292 1.00 86.50 77 VAL A N 1
ATOM 605 C CA . VAL A 1 77 ? -4.792 12.196 4.843 1.00 86.50 77 VAL A CA 1
ATOM 606 C C . VAL A 1 77 ? -5.917 12.509 5.835 1.00 86.50 77 VAL A C 1
ATOM 608 O O . VAL A 1 77 ? -6.919 11.786 5.842 1.00 86.50 77 VAL A O 1
ATOM 611 N N . ASP A 1 78 ? -5.758 13.558 6.653 1.00 86.88 78 ASP A N 1
ATOM 612 C CA . ASP A 1 78 ? -6.786 14.044 7.592 1.00 86.88 78 ASP A CA 1
ATOM 613 C C . ASP A 1 78 ? -7.875 14.847 6.865 1.00 86.88 78 ASP A C 1
ATOM 615 O O . ASP A 1 78 ? -9.053 14.750 7.204 1.00 86.88 78 ASP A O 1
ATOM 619 N N . MET A 1 79 ? -7.505 15.584 5.812 1.00 82.44 79 MET A N 1
ATOM 620 C CA . MET A 1 79 ? -8.474 16.291 4.969 1.00 82.44 79 MET A CA 1
ATOM 621 C C . MET A 1 79 ? -9.405 15.342 4.201 1.00 82.44 79 MET A C 1
ATOM 623 O O . MET A 1 79 ? -10.584 15.657 4.039 1.00 82.44 79 MET A O 1
ATOM 627 N N . ASP A 1 80 ? -8.886 14.208 3.721 1.00 89.31 80 ASP A N 1
ATOM 628 C CA . ASP A 1 80 ? -9.658 13.222 2.959 1.00 89.31 80 ASP A CA 1
ATOM 629 C C . ASP A 1 80 ? -10.628 12.450 3.864 1.00 89.31 80 ASP A C 1
ATOM 631 O O . ASP A 1 80 ? -11.804 12.288 3.536 1.00 89.31 80 ASP A O 1
ATOM 635 N N . VAL A 1 81 ? -10.131 11.964 5.007 1.00 88.19 81 VAL A N 1
ATOM 636 C CA . VAL A 1 81 ? -10.939 11.334 6.058 1.00 88.19 81 VAL A CA 1
ATOM 637 C C . VAL A 1 81 ? -10.348 11.726 7.412 1.00 88.19 81 VAL A C 1
ATOM 639 O O . VAL A 1 81 ? -9.240 11.265 7.723 1.00 88.19 81 VAL A O 1
ATOM 642 N N . PRO A 1 82 ? -11.090 12.483 8.243 1.00 92.94 82 PRO A N 1
ATOM 643 C CA . PRO A 1 82 ? -10.607 12.921 9.544 1.00 92.94 82 PRO A CA 1
ATOM 644 C C . PRO A 1 82 ? -10.118 11.760 10.410 1.00 92.94 82 PRO A C 1
ATOM 646 O O . PRO A 1 82 ? -10.727 10.686 10.434 1.00 92.94 82 PRO A O 1
ATOM 649 N N . PHE A 1 83 ? -9.057 11.967 11.188 1.00 89.56 83 PHE A N 1
ATOM 650 C CA . PHE A 1 83 ? -8.429 10.911 11.991 1.00 89.56 83 PHE A CA 1
ATOM 651 C C . PHE A 1 83 ? -9.392 10.202 12.946 1.00 89.56 83 PHE A C 1
ATOM 653 O O . PHE A 1 83 ? -9.312 8.984 13.089 1.00 89.56 83 PHE A O 1
ATOM 660 N N . ALA A 1 84 ? -10.338 10.925 13.548 1.00 91.56 84 ALA A N 1
ATOM 661 C CA . ALA A 1 84 ? -11.355 10.325 14.413 1.00 91.56 84 ALA A CA 1
ATOM 662 C C . ALA A 1 84 ? -12.294 9.373 13.644 1.00 91.56 84 ALA A C 1
ATOM 664 O O . ALA A 1 84 ? -12.681 8.317 14.147 1.00 91.56 84 ALA A O 1
ATOM 665 N N . GLU A 1 85 ? -12.649 9.726 12.407 1.00 91.00 85 GLU A N 1
ATOM 666 C CA . GLU A 1 85 ? -13.461 8.873 11.540 1.00 91.00 85 GLU A CA 1
ATOM 667 C C . GLU A 1 85 ? -12.655 7.662 11.056 1.00 91.00 85 GLU A C 1
ATOM 669 O O . GLU A 1 85 ? -13.146 6.532 11.080 1.00 91.00 85 GLU A O 1
ATOM 674 N N . ARG A 1 86 ? -11.385 7.873 10.698 1.00 92.62 86 ARG A N 1
ATOM 675 C CA . ARG A 1 86 ? -10.455 6.813 10.297 1.00 92.62 86 ARG A CA 1
ATOM 676 C C . ARG A 1 86 ? -10.240 5.784 11.407 1.00 92.62 86 ARG A C 1
ATOM 678 O O . ARG A 1 86 ? -10.346 4.591 11.138 1.00 92.62 86 ARG A O 1
ATOM 685 N N . GLU A 1 87 ? -10.005 6.229 12.641 1.00 93.81 87 GLU A N 1
ATOM 686 C CA . GLU A 1 87 ? -9.891 5.363 13.822 1.00 93.81 87 GLU A CA 1
ATOM 687 C C . GLU A 1 87 ? -11.156 4.513 14.016 1.00 93.81 87 GLU A C 1
ATOM 689 O O . GLU A 1 87 ? -11.079 3.291 14.168 1.00 93.81 87 GLU A O 1
ATOM 694 N N . SER A 1 88 ? -12.330 5.150 13.962 1.00 91.44 88 SER A N 1
ATOM 695 C CA . SER A 1 88 ? -13.621 4.468 14.095 1.00 91.44 88 SER A CA 1
ATOM 696 C C . SER A 1 88 ? -13.823 3.405 13.006 1.00 91.44 88 SER A C 1
ATOM 698 O O . SER A 1 88 ? -14.218 2.272 13.294 1.00 91.44 88 SER A O 1
ATOM 700 N N . ASN A 1 89 ? -13.485 3.737 11.757 1.00 91.44 89 ASN A N 1
ATOM 701 C CA . ASN A 1 89 ? -13.589 2.825 10.621 1.00 91.44 89 ASN A CA 1
ATOM 702 C C . ASN A 1 89 ? -12.620 1.641 10.739 1.00 91.44 89 ASN A C 1
ATOM 704 O O . ASN A 1 89 ? -13.019 0.502 10.501 1.00 91.44 89 ASN A O 1
ATOM 708 N N . ILE A 1 90 ? -11.376 1.881 11.160 1.00 92.00 90 ILE A N 1
ATOM 709 C CA . ILE A 1 90 ? -10.396 0.819 11.421 1.0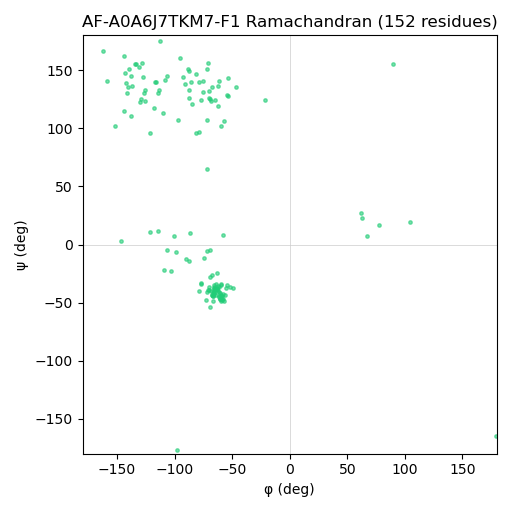0 92.00 90 ILE A CA 1
ATOM 710 C C . ILE A 1 90 ? -10.922 -0.134 12.494 1.00 92.00 90 ILE A C 1
ATOM 712 O O . ILE A 1 90 ? -10.915 -1.347 12.293 1.00 92.00 90 ILE A O 1
ATOM 716 N N . LYS A 1 91 ? -11.441 0.399 13.605 1.00 93.62 91 LYS A N 1
ATOM 717 C CA . LYS A 1 91 ? -12.004 -0.418 14.684 1.00 93.62 91 LYS A CA 1
ATOM 718 C C . LYS A 1 91 ? -13.153 -1.298 14.191 1.00 93.62 91 LYS A C 1
ATOM 720 O O . LYS A 1 91 ? -13.177 -2.489 14.486 1.00 93.62 91 LYS A O 1
ATOM 725 N N . LYS A 1 92 ? -14.057 -0.736 13.385 1.00 94.62 92 LYS A N 1
ATOM 726 C CA . LYS A 1 92 ? -15.155 -1.488 12.768 1.00 94.62 92 LYS A CA 1
ATOM 727 C C . LYS A 1 92 ? -14.640 -2.638 11.893 1.00 94.62 92 LYS A C 1
ATOM 729 O O . LYS A 1 92 ? -15.118 -3.758 12.032 1.00 94.62 92 LYS A O 1
ATOM 734 N N . LEU A 1 93 ? -13.653 -2.384 11.033 1.00 92.06 93 LEU A N 1
ATOM 735 C CA . LEU A 1 93 ? -13.061 -3.415 10.169 1.00 92.06 93 LEU A CA 1
ATOM 736 C C . LEU A 1 93 ? -12.366 -4.519 10.981 1.00 92.06 93 LEU A C 1
ATOM 738 O O . LEU A 1 93 ? -12.459 -5.696 10.638 1.00 92.06 93 LEU A O 1
ATOM 742 N N . ILE A 1 94 ? -11.703 -4.158 12.083 1.00 92.00 94 ILE A N 1
ATOM 743 C CA . ILE A 1 94 ? -11.102 -5.122 13.014 1.00 92.00 94 ILE A CA 1
ATOM 744 C C . ILE A 1 94 ? -12.170 -6.027 13.630 1.00 92.00 94 ILE A C 1
ATOM 746 O O . ILE A 1 94 ? -11.978 -7.244 13.692 1.00 92.00 94 ILE A O 1
ATOM 750 N N . ASP A 1 95 ? -13.291 -5.451 14.064 1.00 93.81 95 ASP A N 1
ATOM 751 C CA . ASP A 1 95 ? -14.409 -6.208 14.626 1.00 93.81 95 ASP A CA 1
ATOM 752 C C . ASP A 1 95 ? -15.027 -7.155 13.577 1.00 93.81 95 ASP A C 1
ATOM 754 O O . ASP A 1 95 ? -15.322 -8.310 13.892 1.00 93.81 95 ASP A O 1
ATOM 758 N N . GLU A 1 96 ? -15.137 -6.725 12.313 1.00 93.50 96 GLU A N 1
ATOM 759 C CA . GLU A 1 96 ? -15.626 -7.549 11.193 1.00 93.50 96 GLU A CA 1
ATOM 760 C C . GLU A 1 96 ? -14.737 -8.775 10.910 1.00 93.50 96 GLU A C 1
ATOM 762 O O . GLU A 1 96 ? -15.250 -9.856 10.605 1.00 93.50 96 GLU A O 1
ATOM 767 N N . VAL A 1 97 ? -13.412 -8.658 11.071 1.00 92.00 97 VAL A N 1
ATOM 768 C CA . VAL A 1 97 ? -12.480 -9.801 10.955 1.00 92.00 97 VAL A CA 1
ATOM 769 C C . VAL A 1 97 ? -12.305 -10.589 12.263 1.00 92.00 97 VAL A C 1
ATOM 771 O O . VAL A 1 97 ? -11.435 -11.461 12.350 1.00 92.00 97 VAL A O 1
ATOM 774 N N . GLY A 1 98 ? -13.124 -10.314 13.286 1.00 91.56 98 GLY A N 1
ATOM 775 C CA . GLY A 1 98 ? -13.143 -11.040 14.563 1.00 91.56 98 GLY A CA 1
ATOM 776 C C . GLY A 1 98 ? -12.009 -10.668 15.529 1.00 91.56 98 GLY A C 1
ATOM 777 O O . GLY A 1 98 ? -11.723 -11.405 16.486 1.00 91.56 98 GLY A O 1
ATOM 778 N N . GLY A 1 99 ? -11.358 -9.530 15.294 1.00 92.12 99 GLY A N 1
ATOM 779 C CA . GLY A 1 99 ? -10.147 -9.097 15.981 1.00 92.12 99 GLY A CA 1
ATOM 780 C C . GLY A 1 99 ? -8.872 -9.584 15.292 1.00 92.12 99 GLY A C 1
ATOM 781 O O . GLY A 1 99 ? -8.865 -10.599 14.595 1.00 92.12 99 GLY A O 1
ATOM 782 N N . LEU A 1 100 ? -7.777 -8.857 15.514 1.00 90.75 100 LEU A N 1
ATOM 783 C CA . LEU A 1 100 ? -6.478 -9.138 14.904 1.00 90.75 100 LEU A CA 1
ATOM 784 C C . LEU A 1 100 ? -5.719 -10.237 15.653 1.00 90.75 100 LEU A C 1
ATOM 786 O O . LEU A 1 100 ? -5.781 -10.342 16.879 1.00 90.75 100 LEU A O 1
ATOM 790 N N . THR A 1 101 ? -4.955 -11.027 14.906 1.00 90.06 101 THR A N 1
ATOM 791 C CA . THR A 1 101 ? -3.999 -11.997 15.443 1.00 90.06 101 THR A CA 1
ATOM 792 C C . THR A 1 101 ? -2.648 -11.318 15.674 1.00 90.06 101 THR A C 1
ATOM 794 O O . THR A 1 101 ? -2.268 -10.371 14.971 1.00 90.06 101 THR A O 1
ATOM 797 N N . ALA A 1 102 ? -1.904 -11.799 16.670 1.00 83.75 102 ALA A N 1
ATOM 798 C CA . ALA A 1 102 ? -0.525 -11.384 16.873 1.00 83.75 102 ALA A CA 1
ATOM 799 C C . ALA A 1 102 ? 0.333 -11.844 15.682 1.00 83.75 102 ALA A C 1
ATOM 801 O O . ALA A 1 102 ? 0.360 -13.027 15.349 1.00 83.75 102 ALA A O 1
ATOM 802 N N . SER A 1 103 ? 1.016 -10.899 15.042 1.00 78.1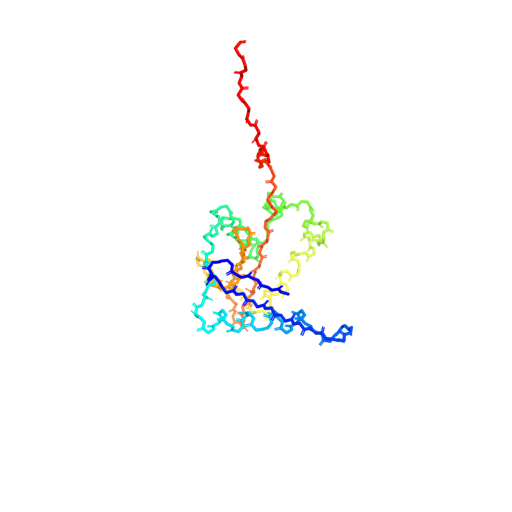9 103 SER A N 1
ATOM 803 C CA . SER A 1 103 ? 2.050 -11.153 14.038 1.00 78.19 103 SER A CA 1
ATOM 804 C C . SER A 1 103 ? 3.205 -10.208 14.325 1.00 78.19 103 SER A C 1
ATOM 806 O O . SER A 1 103 ? 2.970 -9.035 14.609 1.00 78.19 103 SER A O 1
ATOM 808 N N . GLU A 1 104 ? 4.433 -10.717 14.268 1.00 70.62 104 GLU A N 1
ATOM 809 C CA . GLU A 1 104 ? 5.649 -9.936 14.529 1.00 70.62 104 GLU A CA 1
ATOM 810 C C . GLU A 1 104 ? 6.181 -9.235 13.269 1.00 70.62 104 GLU A C 1
ATOM 812 O O . GLU A 1 104 ? 7.009 -8.331 13.362 1.00 70.62 104 GLU A O 1
ATOM 817 N N . SER A 1 105 ? 5.702 -9.626 12.084 1.00 77.69 105 SER A N 1
ATOM 818 C CA . SER A 1 105 ? 6.130 -9.067 10.802 1.00 77.69 105 SER A CA 1
ATOM 819 C C . SER A 1 105 ? 4.953 -8.737 9.885 1.00 77.69 105 SER A C 1
ATOM 821 O O . SER A 1 105 ? 3.863 -9.314 9.996 1.00 77.69 105 SER A O 1
ATOM 823 N N . LEU A 1 106 ? 5.190 -7.788 8.971 1.00 83.81 106 LEU A N 1
ATOM 824 C CA . LEU A 1 106 ? 4.255 -7.445 7.904 1.00 83.81 106 LEU A CA 1
ATOM 825 C C . LEU A 1 106 ? 4.174 -8.620 6.929 1.00 83.81 106 LEU A C 1
ATOM 827 O O . LEU A 1 106 ? 5.190 -9.049 6.379 1.00 83.81 106 LEU A O 1
ATOM 831 N N . ASN A 1 107 ? 2.969 -9.145 6.711 1.00 84.69 107 ASN A N 1
ATOM 832 C CA . ASN A 1 107 ? 2.753 -10.199 5.730 1.00 84.69 107 ASN A CA 1
ATOM 833 C C . ASN A 1 107 ? 2.650 -9.578 4.332 1.00 84.69 107 ASN A C 1
ATOM 835 O O . ASN A 1 107 ? 1.597 -9.069 3.942 1.00 84.69 107 ASN A O 1
ATOM 839 N N . GLU A 1 108 ? 3.769 -9.561 3.612 1.00 78.81 108 GLU A N 1
ATOM 840 C CA . GLU A 1 108 ? 3.888 -8.878 2.326 1.00 78.81 108 GLU A CA 1
ATOM 841 C C . GLU A 1 108 ? 3.091 -9.576 1.215 1.00 78.81 108 GLU A C 1
ATOM 843 O O . GLU A 1 108 ? 3.249 -10.778 0.973 1.00 78.81 108 GLU A O 1
ATOM 848 N N . ALA A 1 109 ? 2.308 -8.809 0.452 1.00 69.12 109 ALA A N 1
ATOM 849 C CA . ALA A 1 109 ? 1.766 -9.295 -0.812 1.00 69.12 109 ALA A CA 1
ATOM 850 C C . ALA A 1 109 ? 2.854 -9.228 -1.891 1.00 69.12 109 ALA A C 1
ATOM 852 O O . ALA A 1 109 ? 3.059 -8.187 -2.512 1.00 69.12 109 ALA A O 1
ATOM 853 N N . LYS A 1 110 ? 3.527 -10.359 -2.136 1.00 54.59 110 LYS A N 1
ATOM 854 C CA . LYS A 1 110 ? 4.676 -10.520 -3.055 1.00 54.59 110 LYS A CA 1
ATOM 855 C C . LYS A 1 110 ? 4.439 -10.138 -4.530 1.00 54.59 110 LYS A C 1
ATOM 857 O O . LYS A 1 110 ? 5.283 -10.443 -5.356 1.00 54.59 110 LYS A O 1
ATOM 862 N N . SER A 1 111 ? 3.314 -9.534 -4.902 1.00 53.75 111 SER A N 1
ATOM 863 C CA . SER A 1 111 ? 2.983 -9.251 -6.309 1.00 53.75 111 SER A CA 1
ATOM 864 C C . SER A 1 111 ? 2.176 -7.967 -6.521 1.00 53.75 111 SER A C 1
ATOM 866 O O . SER A 1 111 ? 1.766 -7.707 -7.645 1.00 53.75 111 SER A O 1
ATOM 868 N N . ALA A 1 112 ? 1.897 -7.193 -5.464 1.00 65.25 112 ALA A N 1
ATOM 869 C CA . ALA A 1 112 ? 0.942 -6.082 -5.545 1.00 65.25 112 ALA A CA 1
ATOM 870 C C . ALA A 1 112 ? 1.580 -4.683 -5.472 1.00 65.25 112 ALA A C 1
ATOM 872 O O . ALA A 1 112 ? 0.969 -3.721 -5.932 1.00 65.25 112 ALA A O 1
ATOM 873 N N . SER A 1 113 ? 2.793 -4.550 -4.925 1.00 73.25 113 SER A N 1
ATOM 874 C CA . SER A 1 113 ? 3.530 -3.283 -4.983 1.00 73.25 113 SER A CA 1
ATOM 875 C C . SER A 1 113 ? 3.990 -3.006 -6.411 1.00 73.25 113 SER A C 1
ATOM 877 O O . SER A 1 113 ? 4.657 -3.834 -7.024 1.00 73.25 113 SER A O 1
ATOM 879 N N . ASP A 1 114 ? 3.641 -1.830 -6.922 1.00 78.06 114 ASP A N 1
ATOM 880 C CA . ASP A 1 114 ? 3.894 -1.400 -8.305 1.00 78.06 114 ASP A CA 1
ATOM 881 C C . ASP A 1 114 ? 5.014 -0.346 -8.424 1.00 78.06 114 ASP A C 1
ATOM 883 O O . ASP A 1 114 ? 5.352 0.063 -9.532 1.00 78.06 114 ASP A O 1
ATOM 887 N N . SER A 1 115 ? 5.556 0.121 -7.292 1.00 79.31 115 SER A N 1
ATOM 888 C CA . SER A 1 115 ? 6.600 1.149 -7.205 1.00 79.31 115 SER A CA 1
ATOM 889 C C . SER A 1 115 ? 7.280 1.134 -5.825 1.00 79.31 115 SER A C 1
ATOM 891 O O . SER A 1 115 ? 6.717 0.580 -4.873 1.00 79.31 115 SER A O 1
ATOM 893 N N . PRO A 1 116 ? 8.433 1.806 -5.618 1.00 81.94 116 PRO A N 1
ATOM 894 C CA . PRO A 1 116 ? 9.160 1.756 -4.349 1.00 81.94 116 PRO A CA 1
ATOM 895 C C . PRO A 1 116 ? 8.482 2.573 -3.241 1.00 81.94 116 PRO A C 1
ATOM 897 O O . PRO A 1 116 ? 8.868 2.471 -2.075 1.00 81.94 116 PRO A O 1
ATOM 900 N N . LEU A 1 117 ? 7.490 3.389 -3.612 1.00 86.06 117 LEU A N 1
ATOM 901 C CA . LEU A 1 117 ? 6.666 4.246 -2.755 1.00 86.06 117 LEU A CA 1
ATOM 902 C C . LEU A 1 117 ? 5.293 3.626 -2.462 1.00 86.06 117 LEU A C 1
ATOM 904 O O . LEU A 1 117 ? 4.434 4.287 -1.888 1.00 86.06 117 LEU A O 1
ATOM 908 N N . HIS A 1 118 ? 5.065 2.379 -2.867 1.00 87.19 118 HIS A N 1
ATOM 909 C CA . HIS A 1 118 ? 3.795 1.692 -2.694 1.00 87.19 118 HIS A CA 1
ATOM 910 C C . HIS A 1 118 ? 4.006 0.359 -1.983 1.00 87.19 118 HIS A C 1
ATOM 912 O O . HIS A 1 118 ? 4.860 -0.448 -2.358 1.00 87.19 118 HIS A O 1
ATOM 918 N N . PHE A 1 119 ? 3.212 0.109 -0.946 1.00 85.75 119 PHE A N 1
ATOM 919 C CA . PHE A 1 119 ? 3.310 -1.125 -0.183 1.00 85.75 119 PHE A CA 1
ATOM 920 C C . PHE A 1 119 ? 1.945 -1.661 0.229 1.00 85.75 119 PHE A C 1
ATOM 922 O O . PHE A 1 119 ? 1.145 -0.923 0.803 1.00 85.75 119 PHE A O 1
ATOM 929 N N . LEU A 1 120 ? 1.715 -2.955 -0.028 1.00 89.31 120 LEU A N 1
ATOM 930 C CA . LEU A 1 120 ? 0.564 -3.694 0.485 1.00 89.31 120 LEU A CA 1
ATOM 931 C C . LEU A 1 120 ? 0.996 -4.830 1.404 1.00 89.31 120 LEU A C 1
ATOM 933 O O . LEU A 1 120 ? 1.915 -5.598 1.107 1.00 89.31 120 LEU A O 1
ATOM 937 N N . TRP A 1 121 ? 0.244 -4.998 2.483 1.00 90.56 121 TRP A N 1
ATOM 938 C CA . TRP A 1 121 ? 0.413 -6.098 3.423 1.00 90.56 121 TRP A CA 1
ATOM 939 C C . TRP A 1 121 ? -0.936 -6.560 3.963 1.00 90.56 121 TRP A C 1
ATOM 941 O O . TRP A 1 121 ? -1.962 -5.925 3.723 1.00 90.56 121 TRP A O 1
ATOM 951 N N . ASP A 1 122 ? -0.962 -7.761 4.531 1.00 91.44 122 ASP A N 1
ATOM 952 C CA . ASP A 1 122 ? -2.144 -8.320 5.188 1.00 91.44 122 ASP A CA 1
ATOM 953 C C . ASP A 1 122 ? -1.939 -8.349 6.695 1.00 91.44 122 ASP A C 1
ATOM 955 O O . ASP A 1 122 ? -0.867 -8.719 7.185 1.00 91.44 122 ASP A O 1
ATOM 959 N N . ILE A 1 123 ? -3.006 -8.052 7.429 1.00 90.31 123 ILE A N 1
ATOM 960 C CA . ILE A 1 123 ? -3.089 -8.284 8.865 1.00 90.31 123 ILE A CA 1
ATOM 961 C C . ILE A 1 123 ? -4.088 -9.420 9.110 1.00 90.31 123 ILE A C 1
ATOM 963 O O . ILE A 1 123 ? -5.286 -9.241 8.862 1.00 90.31 123 ILE A O 1
ATOM 967 N N . PRO A 1 124 ? -3.640 -10.593 9.597 1.00 91.12 124 PRO A N 1
ATOM 968 C CA . PRO A 1 124 ? -4.532 -11.720 9.832 1.00 91.12 124 PRO A CA 1
ATOM 969 C C . PRO A 1 124 ? -5.472 -11.435 11.008 1.00 91.12 124 PRO A C 1
ATOM 971 O O . PRO A 1 124 ? -5.025 -11.139 12.118 1.00 91.12 124 PRO A O 1
ATOM 974 N N . GLY A 1 125 ? -6.775 -11.562 10.776 1.00 90.81 125 GLY A N 1
ATOM 975 C CA . GLY A 1 125 ? -7.812 -11.605 11.805 1.00 90.81 125 GLY A CA 1
ATOM 976 C C . GLY A 1 125 ? -8.228 -13.040 12.137 1.00 90.81 125 GLY A C 1
ATOM 977 O O . GLY A 1 125 ? -7.670 -14.000 11.607 1.00 90.81 125 GLY A O 1
ATOM 978 N N . LYS A 1 126 ? -9.218 -13.208 13.017 1.00 91.50 126 LYS A N 1
ATOM 979 C CA . LYS A 1 126 ? -9.737 -14.539 13.392 1.00 91.50 126 LYS A CA 1
ATOM 980 C C . LYS A 1 126 ? -10.656 -15.151 12.336 1.00 91.50 126 LYS A C 1
ATOM 982 O O . LYS A 1 126 ? -10.686 -16.370 12.197 1.00 91.50 126 LYS A O 1
ATOM 987 N N . SER A 1 127 ? -11.420 -14.325 11.623 1.00 89.25 127 SER A N 1
ATOM 988 C CA . SER A 1 127 ? -12.399 -14.750 10.608 1.00 89.25 127 SER A CA 1
ATOM 989 C C . SER A 1 127 ? -12.125 -14.174 9.216 1.00 89.25 127 SER A C 1
ATOM 991 O O . SER A 1 127 ? -12.963 -14.293 8.326 1.00 89.25 127 SER A O 1
ATOM 993 N N . GLY A 1 128 ? -10.959 -13.558 9.009 1.00 88.38 128 GLY A N 1
ATOM 994 C CA . GLY A 1 128 ? -10.579 -12.918 7.752 1.00 88.38 128 GLY A CA 1
ATOM 995 C C . GLY A 1 128 ? -9.199 -12.274 7.833 1.00 88.38 128 GLY A C 1
ATOM 996 O O . GLY A 1 128 ? -8.419 -12.562 8.736 1.00 88.38 128 GLY A O 1
ATOM 997 N N . SER A 1 129 ? -8.870 -11.402 6.887 1.00 89.19 129 SER A N 1
ATOM 998 C CA . SER A 1 129 ? -7.652 -10.584 6.922 1.00 89.19 129 SER A CA 1
ATOM 999 C C . SER A 1 129 ? -7.978 -9.170 6.470 1.00 89.19 129 SER A C 1
ATOM 1001 O O . SER A 1 129 ? -8.824 -8.983 5.597 1.00 89.19 129 SER A O 1
ATOM 1003 N N . LEU A 1 130 ? -7.315 -8.184 7.069 1.00 90.19 130 LEU A N 1
ATOM 1004 C CA . LEU A 1 130 ? -7.345 -6.812 6.578 1.00 90.19 130 LEU A CA 1
ATOM 1005 C C . LEU A 1 130 ? -6.239 -6.647 5.545 1.00 90.19 130 LEU A C 1
ATOM 1007 O O . LEU A 1 130 ? -5.079 -6.913 5.850 1.00 90.19 130 LEU A O 1
ATOM 1011 N N . ARG A 1 131 ? -6.597 -6.175 4.353 1.00 92.25 131 ARG A N 1
ATOM 1012 C CA . ARG A 1 131 ? -5.629 -5.700 3.367 1.00 92.25 131 ARG A CA 1
ATOM 1013 C C . ARG A 1 131 ? -5.311 -4.247 3.690 1.00 92.25 131 ARG A C 1
ATOM 1015 O O . ARG A 1 131 ? -6.204 -3.403 3.683 1.00 92.25 131 ARG A O 1
ATOM 1022 N N . CYS A 1 132 ? -4.045 -3.962 3.940 1.00 90.75 132 CYS A N 1
ATOM 1023 C CA . CYS A 1 132 ? -3.540 -2.611 4.117 1.00 90.75 132 CYS A CA 1
ATOM 1024 C C . CYS A 1 132 ? -2.732 -2.194 2.885 1.00 90.75 132 CYS A C 1
ATOM 1026 O O . CYS A 1 132 ? -2.049 -3.020 2.276 1.00 90.75 132 CYS A O 1
ATOM 1028 N N . GLU A 1 133 ? -2.819 -0.915 2.536 1.00 91.81 133 GLU A N 1
ATOM 1029 C CA . GLU A 1 133 ? -2.110 -0.288 1.421 1.00 91.81 133 GLU A CA 1
ATOM 1030 C C . GLU A 1 133 ? -1.643 1.101 1.862 1.00 91.81 133 GLU A C 1
ATOM 1032 O O . GLU A 1 133 ? -2.409 1.849 2.474 1.00 91.81 133 GLU A O 1
ATOM 1037 N N . ILE A 1 134 ? -0.396 1.451 1.544 1.00 89.31 134 ILE A N 1
ATOM 1038 C CA . ILE A 1 134 ? 0.106 2.825 1.637 1.00 89.31 134 ILE A CA 1
ATOM 1039 C C . ILE A 1 134 ? 0.734 3.242 0.319 1.00 89.31 134 ILE A C 1
ATOM 1041 O O . ILE A 1 134 ? 1.413 2.453 -0.340 1.00 89.31 134 ILE A O 1
ATOM 1045 N N . ARG A 1 135 ? 0.554 4.516 -0.024 1.00 89.56 135 ARG A N 1
ATOM 1046 C CA . ARG A 1 135 ? 1.268 5.184 -1.108 1.00 89.56 135 ARG A CA 1
ATOM 1047 C C . ARG A 1 135 ? 1.910 6.433 -0.541 1.00 89.56 135 ARG A C 1
ATOM 1049 O O . ARG A 1 135 ? 1.232 7.255 0.066 1.00 89.56 135 ARG A O 1
ATOM 1056 N N . LEU A 1 136 ? 3.217 6.533 -0.707 1.00 87.50 136 LEU A N 1
ATOM 1057 C CA . LEU A 1 136 ? 3.985 7.696 -0.315 1.00 87.50 136 LEU A CA 1
ATOM 1058 C C . LEU A 1 136 ? 4.046 8.639 -1.507 1.00 87.50 136 LEU A C 1
ATOM 1060 O O . LEU A 1 136 ? 4.294 8.210 -2.638 1.00 87.50 136 LEU A O 1
ATOM 1064 N N . ASN A 1 137 ? 3.885 9.932 -1.255 1.00 79.19 137 ASN A N 1
ATOM 1065 C CA . ASN A 1 137 ? 4.265 10.901 -2.259 1.00 79.19 137 ASN A CA 1
ATOM 1066 C C . ASN A 1 137 ? 5.793 11.068 -2.215 1.00 79.19 137 ASN A C 1
ATOM 1068 O O . ASN A 1 137 ? 6.387 11.110 -1.134 1.00 79.19 137 ASN A O 1
ATOM 1072 N N . PRO A 1 138 ? 6.468 11.187 -3.370 1.00 69.81 138 PRO A N 1
ATOM 1073 C CA . PRO A 1 138 ? 7.875 11.567 -3.432 1.00 69.81 138 PRO A CA 1
ATOM 1074 C C . PRO A 1 138 ? 8.022 13.056 -3.079 1.00 69.81 138 PRO A C 1
ATOM 1076 O O . PRO A 1 138 ? 8.373 13.885 -3.921 1.00 69.81 138 PRO A O 1
ATOM 1079 N N . ILE A 1 139 ? 7.695 13.421 -1.839 1.00 66.38 139 ILE A N 1
ATOM 1080 C CA . ILE A 1 139 ? 7.824 14.784 -1.337 1.00 66.38 139 ILE A CA 1
ATOM 1081 C C . ILE A 1 139 ? 9.224 14.988 -0.759 1.00 66.38 139 ILE A C 1
ATOM 1083 O O . ILE A 1 139 ? 9.971 14.085 -0.396 1.00 66.38 139 ILE A O 1
ATOM 1087 N N . THR A 1 140 ? 9.607 16.243 -0.857 1.00 54.72 140 THR A N 1
ATOM 1088 C CA . THR A 1 140 ? 10.927 16.777 -1.104 1.00 54.72 140 THR A CA 1
ATOM 1089 C C . THR A 1 140 ? 11.648 17.149 0.205 1.00 54.72 140 THR A C 1
ATOM 1091 O O . THR A 1 140 ? 10.998 17.364 1.223 1.00 54.72 140 THR A O 1
ATOM 1094 N N . PRO A 1 141 ? 12.992 17.265 0.172 1.00 47.19 141 PRO A N 1
ATOM 1095 C CA . PRO A 1 141 ? 13.692 17.602 -1.050 1.00 47.19 141 PRO A CA 1
ATOM 1096 C C . PRO A 1 141 ? 14.290 16.472 -1.858 1.00 47.19 141 PRO A C 1
ATOM 1098 O O . PRO A 1 141 ? 15.383 15.995 -1.573 1.00 47.19 141 PRO A O 1
ATOM 1101 N N . ILE A 1 142 ? 13.634 16.199 -2.989 1.00 50.12 142 ILE A N 1
ATOM 1102 C CA . ILE A 1 142 ? 14.250 15.629 -4.178 1.00 50.12 142 ILE A CA 1
ATOM 1103 C C . ILE A 1 142 ? 14.831 16.792 -5.009 1.00 50.12 142 ILE A C 1
ATOM 1105 O O . ILE A 1 142 ? 14.271 17.887 -5.061 1.00 50.12 142 ILE A O 1
ATOM 1109 N N . ARG A 1 143 ? 16.027 16.587 -5.579 1.00 39.06 143 ARG A N 1
ATOM 1110 C CA . ARG A 1 143 ? 16.948 17.625 -6.094 1.00 39.06 143 ARG A CA 1
ATOM 1111 C C . ARG A 1 143 ? 17.098 17.588 -7.630 1.00 39.06 143 ARG A C 1
ATOM 1113 O O . ARG A 1 143 ? 16.550 16.716 -8.285 1.00 39.06 143 ARG A O 1
ATOM 1120 N N . ILE A 1 144 ? 17.837 18.574 -8.158 1.00 33.56 144 ILE A N 1
ATOM 1121 C CA . ILE A 1 144 ? 17.911 19.087 -9.549 1.00 33.56 144 ILE A CA 1
ATOM 1122 C C . ILE A 1 144 ? 17.449 18.143 -10.675 1.00 33.56 144 ILE A C 1
ATOM 1124 O O . ILE A 1 144 ? 18.022 17.088 -10.927 1.00 33.56 144 ILE A O 1
ATOM 1128 N N . GLN A 1 145 ? 16.491 18.659 -11.446 1.00 39.19 145 GLN A N 1
ATOM 1129 C CA . GLN A 1 145 ? 15.744 17.977 -12.502 1.00 39.19 145 GLN A CA 1
ATOM 1130 C C . GLN A 1 145 ? 16.373 18.070 -13.912 1.00 39.19 145 GLN A C 1
ATOM 1132 O O . GLN A 1 145 ? 15.958 17.352 -14.816 1.00 39.19 145 GLN A O 1
ATOM 1137 N N . THR A 1 146 ? 17.374 18.925 -14.158 1.00 27.19 146 THR A N 1
ATOM 1138 C CA . THR A 1 146 ? 18.157 18.943 -15.417 1.00 27.19 146 THR A CA 1
ATOM 1139 C C . THR A 1 146 ? 19.510 19.629 -15.203 1.00 27.19 146 THR A C 1
ATOM 1141 O O . THR A 1 146 ? 19.575 20.657 -14.532 1.00 27.19 146 THR A O 1
ATOM 1144 N N . LEU A 1 147 ? 20.580 19.111 -15.820 1.00 45.47 147 LEU A N 1
ATOM 1145 C CA . LEU A 1 147 ? 21.908 19.737 -15.861 1.00 45.47 147 LEU A CA 1
ATOM 1146 C C . LEU A 1 147 ? 22.431 19.777 -17.305 1.00 45.47 147 LEU A C 1
ATOM 1148 O O . LEU A 1 147 ? 22.570 18.736 -17.939 1.00 45.47 147 LEU A O 1
ATOM 1152 N N . ASN A 1 148 ? 22.757 20.971 -17.806 1.00 31.73 148 ASN A N 1
ATOM 1153 C CA . ASN A 1 148 ? 23.365 21.171 -19.125 1.00 31.73 148 ASN A CA 1
ATOM 1154 C C . ASN A 1 148 ? 24.795 21.701 -18.984 1.00 31.73 148 ASN A C 1
ATOM 1156 O O . ASN A 1 148 ? 25.029 22.667 -18.262 1.00 31.73 148 ASN A O 1
ATOM 1160 N N . VAL A 1 149 ? 25.732 21.111 -19.727 1.00 38.66 149 VAL A N 1
ATOM 1161 C CA . VAL A 1 149 ? 27.152 21.488 -19.723 1.00 38.66 149 VAL A CA 1
ATOM 1162 C C . VAL A 1 149 ? 27.600 21.785 -21.151 1.00 38.66 149 VAL A C 1
ATOM 1164 O O . VAL A 1 149 ? 27.317 21.020 -22.071 1.00 38.66 149 VAL A O 1
ATOM 1167 N N . LYS A 1 150 ? 28.301 22.905 -21.340 1.00 48.69 150 LYS A N 1
ATOM 1168 C CA . LYS A 1 150 ? 28.889 23.313 -22.623 1.00 48.69 150 LYS A CA 1
ATOM 1169 C C . LYS A 1 150 ? 30.373 23.637 -22.445 1.00 48.69 150 LYS A C 1
ATOM 1171 O O . LYS A 1 150 ? 30.817 23.952 -21.344 1.00 48.69 150 LYS A O 1
ATOM 1176 N N . LYS A 1 151 ? 31.136 23.549 -23.537 1.00 46.00 151 LYS A N 1
ATOM 1177 C CA . LYS A 1 151 ? 32.574 23.856 -23.577 1.00 46.00 151 LYS A CA 1
ATOM 1178 C C . LYS A 1 151 ? 32.812 25.356 -23.354 1.00 46.00 151 LYS A C 1
ATOM 1180 O O . LYS A 1 151 ? 32.142 26.166 -23.985 1.00 46.00 151 LYS A O 1
ATOM 1185 N N . ALA A 1 152 ? 33.791 25.712 -22.521 1.00 43.75 152 ALA A N 1
ATOM 1186 C CA . ALA A 1 152 ? 34.288 27.083 -22.433 1.00 43.75 152 ALA A CA 1
ATOM 1187 C C . ALA A 1 152 ? 35.208 27.376 -23.629 1.00 43.75 152 ALA A C 1
ATOM 1189 O O . ALA A 1 152 ? 36.158 26.628 -23.889 1.00 43.75 152 ALA A O 1
ATOM 1190 N N . GLU A 1 153 ? 34.898 28.424 -24.388 1.00 54.03 153 GLU A N 1
ATOM 1191 C CA . GLU A 1 153 ? 35.816 28.952 -25.399 1.00 54.03 153 GLU A CA 1
ATOM 1192 C C . GLU A 1 153 ? 36.989 29.667 -24.712 1.00 54.03 153 GLU A C 1
ATOM 1194 O O . GLU A 1 153 ? 36.865 30.099 -23.566 1.00 54.03 153 GLU A O 1
ATOM 1199 N N . LYS A 1 154 ? 38.147 29.674 -25.379 1.00 46.44 154 LYS A N 1
ATOM 1200 C CA . LYS A 1 154 ? 39.425 30.141 -24.821 1.00 46.44 154 LYS A CA 1
ATOM 1201 C C . LYS A 1 154 ? 39.453 31.644 -24.585 1.00 46.44 154 LYS A C 1
ATOM 1203 O O . LYS A 1 154 ? 38.977 32.367 -25.484 1.00 46.44 154 LYS A O 1
#